Protein 5JBM (pdb70)

GO terms:
  GO:0000775 chromosome, centromeric region (C, IDA)
  GO:0000785 chromatin (C, IDA)
  GO:0005634 nucleus (C, IDA)
  GO:0042393 histone binding (F, IDA)
  GO:0033186 CAF-1 complex (C, IDA)
  GO:0006335 DNA replication-dependent chromatin assembly (P, IDA)
  GO:0006335 DNA replication-dependent chromatin assembly (P, IMP)
  GO:0005515 protein binding (F, IPI)
  GO:0006325 chromatin organization (P, IDA)

Radius of gyration: 12.55 Å; Cα contacts (8 Å, |Δi|>4): 98; chains: 1; bounding box: 32×25×36 Å

Structure (mmCIF, N/CA/C/O backbone):
data_5JBM
#
_entry.id   5JBM
#
_cell.length_a   58.850
_cell.length_b   58.850
_cell.length_c   97.929
_cell.angle_alpha   90.00
_cell.angle_beta   90.00
_cell.an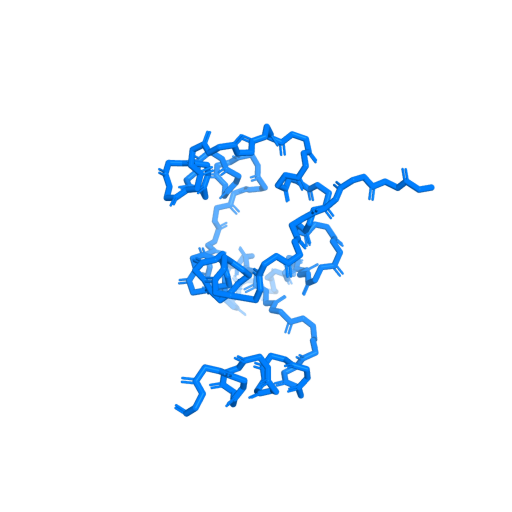gle_gamma   90.00
#
_symmetry.space_group_name_H-M   'P 41 2 2'
#
loop_
_entity.id
_entity.type
_entity.pdbx_description
1 polymer 'Chromatin assembly factor 1 subunit p90'
2 water water
#
loop_
_atom_site.group_PDB
_atom_site.id
_atom_site.type_symbol
_atom_site.label_atom_id
_atom_site.label_alt_id
_atom_site.label_comp_id
_atom_site.label_asym_id
_atom_site.label_entity_id
_atom_site.label_seq_id
_atom_site.pdbx_PDB_ins_code
_atom_site.Cartn_x
_atom_site.Cartn_y
_atom_site.Cartn_z
_atom_site.occupancy
_atom_site.B_iso_or_equiv
_atom_site.auth_seq_id
_atom_site.auth_comp_id
_atom_site.auth_asym_id
_atom_site.auth_atom_id
_atom_site.pdbx_PDB_model_num
ATOM 1 N N . GLN A 1 64 ? -20.829 14.944 -16.853 1.00 92.95 520 GLN A N 1
ATOM 2 C CA . GLN A 1 64 ? -21.477 13.828 -17.540 1.00 89.07 520 GLN A CA 1
ATOM 3 C C . GLN A 1 64 ? -20.512 12.657 -17.761 1.00 91.80 520 GLN A C 1
ATOM 4 O O . GLN A 1 64 ? -19.837 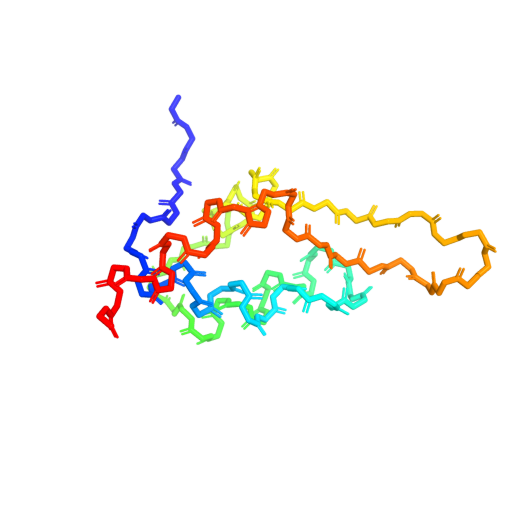12.596 -18.789 1.00 99.45 520 GLN A O 1
ATOM 6 N N . LYS A 1 65 ? -20.447 11.734 -16.795 1.00 85.83 521 LYS A N 1
ATOM 7 C CA . LYS A 1 65 ? -19.639 10.523 -16.924 1.00 66.88 521 LYS A CA 1
ATOM 8 C C . LYS A 1 65 ? -20.518 9.382 -17.429 1.00 68.08 521 LYS A C 1
ATOM 9 O O . LYS A 1 65 ? -21.610 9.153 -16.900 1.00 78.83 521 LYS A O 1
ATOM 15 N N . ALA A 1 66 ? -20.047 8.676 -18.458 1.00 55.28 522 ALA A N 1
ATOM 16 C CA . ALA A 1 66 ? -20.895 7.742 -19.193 1.00 52.12 522 ALA A CA 1
ATOM 17 C C . ALA A 1 66 ? -21.087 6.441 -18.423 1.00 43.48 522 ALA A C 1
ATOM 18 O O . ALA A 1 66 ? -20.119 5.846 -17.935 1.00 37.80 522 ALA A O 1
ATOM 20 N N . MET A 1 67 ? -22.334 5.976 -18.346 1.00 33.33 523 MET A N 1
ATOM 21 C CA . MET A 1 67 ? -22.664 4.823 -17.521 1.00 35.08 523 MET A CA 1
ATOM 22 C C . MET A 1 67 ? -23.610 3.875 -18.247 1.00 47.60 523 MET A C 1
ATOM 23 O O . MET A 1 67 ? -24.173 4.197 -19.295 1.00 44.77 523 MET A O 1
ATOM 28 N N . ILE A 1 68 ? -23.774 2.684 -17.663 1.00 19.57 524 ILE A N 1
ATOM 29 C CA . ILE A 1 68 ? -24.791 1.749 -18.118 1.00 18.23 524 ILE A CA 1
ATOM 30 C C . ILE A 1 68 ? -26.157 2.277 -17.721 1.00 27.44 524 ILE A C 1
ATOM 31 O O . ILE A 1 68 ? -26.349 2.767 -16.600 1.00 34.12 524 ILE A O 1
ATOM 36 N N . THR A 1 69 ? -27.123 2.168 -18.634 1.00 28.50 525 THR A N 1
ATOM 37 C CA . THR A 1 69 ? -28.463 2.648 -18.338 1.00 39.79 525 THR A CA 1
ATOM 38 C C . THR A 1 69 ? -29.525 1.602 -18.639 1.00 35.63 525 THR A C 1
ATOM 39 O O . THR A 1 69 ? -30.602 1.636 -18.037 1.00 33.43 525 THR A O 1
ATOM 43 N N . ASP A 1 70 ? -29.253 0.675 -19.549 1.00 37.93 526 ASP A N 1
ATOM 44 C CA . ASP A 1 70 ? -30.233 -0.371 -19.802 1.00 45.40 526 ASP A CA 1
ATOM 45 C C . ASP A 1 70 ? -30.511 -1.118 -18.506 1.00 33.24 526 ASP A C 1
ATOM 46 O O . ASP A 1 70 ? -29.593 -1.755 -17.960 1.00 30.75 526 ASP A O 1
ATOM 51 N N . PRO A 1 71 ? -31.739 -1.065 -17.976 1.00 30.61 527 PRO A N 1
ATOM 52 C CA . PRO A 1 71 ? -32.015 -1.749 -16.702 1.00 32.61 527 PRO A CA 1
ATOM 53 C C . PRO A 1 71 ? -31.592 -3.206 -16.700 1.00 39.22 527 PRO A C 1
ATOM 54 O O . PRO A 1 71 ? -30.878 -3.634 -15.784 1.00 31.67 527 PRO A O 1
ATOM 58 N N . MET A 1 72 ? -31.991 -3.974 -17.721 1.00 38.21 528 MET A N 1
ATOM 59 C CA . MET A 1 72 ? -31.602 -5.379 -17.788 1.00 33.75 528 MET A CA 1
ATOM 60 C C . MET A 1 72 ? -30.095 -5.545 -17.741 1.00 43.26 528 MET A C 1
ATOM 61 O O . MET A 1 72 ? -29.595 -6.531 -17.191 1.00 48.08 528 MET A O 1
ATOM 66 N N . ASP A 1 73 ? -29.357 -4.596 -18.306 1.00 53.42 529 ASP A N 1
ATOM 67 C CA . ASP A 1 73 ? -27.909 -4.646 -18.182 1.00 35.87 529 ASP A CA 1
ATOM 68 C C . ASP A 1 73 ? -27.473 -4.319 -16.758 1.00 51.03 529 ASP A C 1
ATOM 69 O O . ASP A 1 73 ? -26.592 -4.988 -16.202 1.00 39.56 529 ASP A O 1
ATOM 74 N N . LEU A 1 74 ? -28.090 -3.308 -16.142 1.00 28.33 530 LEU A N 1
ATOM 75 C CA . LEU A 1 74 ? -27.797 -2.999 -14.746 1.00 28.07 530 LEU A CA 1
ATOM 76 C C . LEU A 1 74 ? -28.023 -4.208 -13.852 1.00 25.99 530 LEU A C 1
ATOM 77 O O . LEU A 1 74 ? -27.188 -4.533 -13.001 1.00 31.04 530 LEU A O 1
ATOM 82 N N . LEU A 1 75 ? -29.150 -4.892 -14.032 1.00 44.53 531 LEU A N 1
ATOM 83 C CA . LEU A 1 75 ? -29.403 -6.090 -13.246 1.00 33.64 531 LEU A CA 1
ATOM 84 C C . LEU A 1 75 ? -28.299 -7.124 -13.447 1.00 32.12 531 LEU A C 1
ATOM 85 O O . LEU A 1 75 ? -27.776 -7.678 -12.472 1.00 42.80 531 LEU A O 1
ATOM 90 N N A ARG A 1 76 ? -27.919 -7.386 -14.707 0.50 43.02 532 ARG A N 1
ATOM 91 N N B ARG A 1 76 ? -27.924 -7.393 -14.707 0.50 35.36 532 ARG A N 1
ATOM 92 C CA A ARG A 1 76 ? -26.850 -8.352 -14.965 0.50 44.05 532 ARG A CA 1
ATOM 93 C CA B ARG A 1 76 ? -26.850 -8.353 -14.955 0.50 40.80 532 ARG A CA 1
ATOM 94 C C A ARG A 1 76 ? -25.535 -7.910 -14.336 0.50 43.91 532 ARG A C 1
ATOM 95 C C B ARG A 1 76 ? -25.553 -7.909 -14.290 0.50 35.37 532 ARG A C 1
ATOM 96 O O A ARG A 1 76 ? -24.734 -8.750 -13.903 0.50 32.89 532 ARG A O 1
ATOM 97 O O B ARG A 1 76 ? -24.785 -8.738 -13.783 0.50 42.83 532 ARG A O 1
ATOM 112 N N . LEU A 1 77 ? -25.300 -6.600 -14.272 1.00 22.64 533 LEU A N 1
ATOM 113 C CA . LEU A 1 77 ? -24.135 -6.084 -13.568 1.00 25.82 533 LEU A CA 1
ATOM 114 C C . LEU A 1 77 ? -24.236 -6.374 -12.082 1.00 36.66 533 LEU A C 1
ATOM 115 O O . LEU A 1 77 ? -23.320 -6.952 -11.488 1.00 29.83 533 LEU A O 1
ATOM 120 N N . PHE A 1 78 ? -25.362 -6.003 -11.472 1.00 23.74 534 PHE A N 1
ATOM 121 C CA . PHE A 1 78 ? -25.497 -6.120 -10.024 1.00 26.24 534 PHE A CA 1
ATOM 122 C C . PHE A 1 78 ? -25.287 -7.554 -9.565 1.00 27.49 534 PHE A C 1
ATOM 123 O O . PHE A 1 78 ? -24.446 -7.815 -8.703 1.00 27.83 534 PHE A O 1
ATOM 131 N N . ASP A 1 79 ? -26.006 -8.508 -10.161 1.00 46.31 535 ASP A N 1
ATOM 132 C CA . ASP A 1 79 ? -25.865 -9.906 -9.761 1.00 47.92 535 ASP A CA 1
ATOM 133 C C . ASP A 1 79 ? -24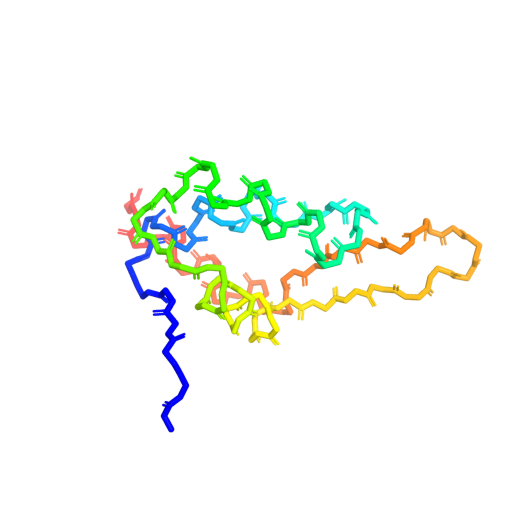.423 -10.405 -9.834 1.00 56.84 535 ASP A C 1
ATOM 134 O O . ASP A 1 79 ? -24.155 -11.534 -9.417 1.00 63.09 535 ASP A O 1
ATOM 139 N N . GLY A 1 80 ? -23.496 -9.606 -10.352 1.00 49.49 536 GLY A N 1
ATOM 140 C CA . GLY A 1 80 ? -22.114 -10.022 -10.438 1.00 30.87 536 GLY A CA 1
ATOM 141 C C . GLY A 1 80 ? -21.204 -9.149 -9.604 1.00 32.92 536 GLY A C 1
ATOM 142 O O . GLY A 1 80 ? -20.091 -9.555 -9.250 1.00 37.60 536 GLY A O 1
ATOM 143 N N . VAL A 1 81 ? -21.662 -7.937 -9.284 1.00 34.17 537 VAL A N 1
ATOM 144 C CA . VAL A 1 81 ? -20.931 -7.101 -8.337 1.00 41.15 537 VAL A CA 1
ATOM 145 C C . VAL A 1 81 ? -21.258 -7.497 -6.906 1.00 44.33 537 VAL A C 1
ATOM 146 O O . VAL A 1 81 ? -20.357 -7.787 -6.113 1.00 41.23 537 VAL A O 1
ATOM 150 N N . GLN A 1 82 ? -22.546 -7.513 -6.563 1.00 32.39 538 GLN A N 1
ATOM 151 C CA . GLN A 1 82 ? -22.980 -7.817 -5.209 1.00 52.13 538 GLN A CA 1
ATOM 152 C C . GLN A 1 82 ? -22.294 -9.069 -4.705 1.00 36.66 538 GLN A C 1
ATOM 153 O O . GLN A 1 82 ? -22.334 -10.113 -5.365 1.00 38.86 538 GLN A O 1
ATOM 159 N N . ASP A 1 83 ? -21.623 -8.930 -3.562 1.00 36.36 539 ASP A N 1
ATOM 160 C CA . ASP A 1 83 ? -20.920 -9.951 -2.788 1.00 38.85 539 ASP A CA 1
ATOM 161 C C . ASP A 1 83 ? -19.555 -10.317 -3.364 1.00 42.39 539 ASP A C 1
ATOM 162 O O . ASP A 1 83 ? -18.835 -11.089 -2.727 1.00 54.58 539 ASP A O 1
ATOM 167 N N . SER A 1 84 ? -19.166 -9.799 -4.523 1.00 38.09 540 SER A N 1
ATOM 168 C CA . SER A 1 84 ? -17.846 -10.103 -5.052 1.00 42.54 540 SER A CA 1
ATOM 169 C C . SER A 1 84 ? -16.795 -9.581 -4.089 1.00 31.11 5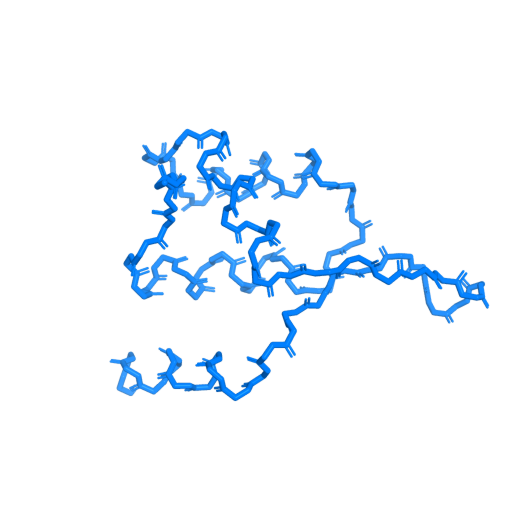40 SER A C 1
ATOM 170 O O . SER A 1 84 ? -16.903 -8.458 -3.591 1.00 42.20 540 SER A O 1
ATOM 173 N N . THR A 1 85 ? -15.785 -10.392 -3.809 1.00 41.07 541 THR A N 1
ATOM 174 C CA . THR A 1 85 ? -14.715 -9.910 -2.949 1.00 33.69 541 THR A CA 1
ATOM 175 C C . THR A 1 85 ? -13.560 -9.314 -3.738 1.00 33.96 541 THR A C 1
ATOM 176 O O . THR A 1 85 ? -12.690 -8.668 -3.146 1.00 44.70 541 THR A O 1
ATOM 180 N N . PHE A 1 86 ? -13.555 -9.491 -5.054 1.00 31.03 542 PHE A N 1
ATOM 181 C CA . PHE A 1 86 ? -12.426 -9.128 -5.892 1.00 31.55 542 PHE A CA 1
ATOM 182 C C . PHE A 1 86 ? -12.230 -7.622 -5.944 1.00 33.85 542 PHE A C 1
ATOM 183 O O . PHE A 1 86 ? -13.142 -6.838 -5.675 1.00 36.43 542 PHE A O 1
ATOM 191 N N . SER A 1 87 ? -11.021 -7.226 -6.333 1.00 27.26 543 SER A N 1
ATOM 192 C CA . SER A 1 87 ? -10.719 -5.822 -6.531 1.00 24.46 543 SER A CA 1
ATOM 193 C C . SER A 1 87 ? -11.684 -5.228 -7.547 1.00 23.04 543 SER A C 1
ATOM 194 O O . SER A 1 87 ? -12.383 -5.943 -8.263 1.00 24.40 543 SER A O 1
ATOM 197 N N . LEU A 1 88 ? -11.725 -3.895 -7.609 1.00 18.41 544 LEU A N 1
ATOM 198 C CA . LEU A 1 88 ? -12.485 -3.252 -8.678 1.00 25.72 544 LEU A CA 1
ATOM 199 C C . LEU A 1 88 ? -12.044 -3.780 -10.035 1.00 15.92 544 LEU A C 1
ATOM 200 O O . LEU A 1 88 ? -12.869 -4.243 -10.831 1.00 27.48 544 LEU A O 1
ATOM 205 N N . GLY A 1 89 ? -10.738 -3.756 -10.296 1.00 33.24 545 GLY A N 1
ATOM 206 C CA . GLY A 1 89 ? -10.212 -4.192 -11.576 1.00 25.04 545 GLY A CA 1
ATOM 207 C C . GLY A 1 89 ? -10.790 -5.516 -12.024 1.00 41.19 545 GLY A C 1
ATOM 208 O O . GLY A 1 89 ? -11.410 -5.603 -13.087 1.00 39.06 545 GLY A O 1
ATOM 209 N N . THR A 1 90 ? -10.628 -6.543 -11.187 1.00 21.08 546 THR A N 1
ATOM 210 C CA . THR A 1 90 ? -11.164 -7.860 -11.508 1.00 25.15 546 THR A CA 1
ATOM 211 C C . THR A 1 90 ? -12.674 -7.819 -11.662 1.00 30.83 546 THR A C 1
ATOM 212 O O . THR A 1 90 ? -13.238 -8.504 -12.522 1.00 30.59 546 THR A O 1
ATOM 216 N N . VAL A 1 91 ? -13.348 -7.017 -10.844 1.00 16.35 547 VAL A N 1
ATOM 217 C CA . VAL A 1 91 ? -14.805 -7.022 -10.861 1.00 16.54 547 VAL A CA 1
ATOM 218 C C . VAL A 1 91 ? -15.323 -6.411 -12.155 1.00 15.10 547 VAL A C 1
ATOM 219 O O . VAL A 1 91 ? -16.342 -6.854 -12.708 1.00 20.53 547 VAL A O 1
ATOM 223 N N . THR A 1 92 ? -14.615 -5.400 -12.668 1.00 19.72 548 THR A N 1
ATOM 224 C CA . THR A 1 92 ? -14.877 -4.838 -13.982 1.00 26.04 548 THR A CA 1
ATOM 225 C C . THR A 1 92 ? -14.694 -5.902 -15.060 1.00 29.73 548 THR A C 1
ATOM 226 O O . THR A 1 92 ? -15.671 -6.323 -15.687 1.00 24.37 548 THR A O 1
ATOM 230 N N . GLU A 1 93 ? -13.448 -6.352 -15.258 1.00 28.90 549 GLU A N 1
ATOM 231 C CA . GLU A 1 93 ? -13.131 -7.381 -16.246 1.00 27.95 549 GLU A CA 1
ATOM 232 C C . GLU A 1 93 ? -14.201 -8.453 -16.313 1.00 29.11 549 GLU A C 1
ATOM 233 O O . GLU A 1 93 ? -14.627 -8.855 -17.400 1.00 26.99 549 GLU A O 1
ATOM 239 N N . ILE A 1 94 ? -14.660 -8.923 -15.154 1.00 30.77 550 ILE A N 1
ATOM 240 C CA . ILE A 1 94 ? -15.679 -9.964 -15.152 1.00 20.80 550 ILE A CA 1
ATOM 241 C C . ILE A 1 94 ? -16.987 -9.431 -15.716 1.00 27.14 550 ILE A C 1
ATOM 242 O O . ILE A 1 94 ? -17.680 -10.120 -16.479 1.00 25.11 550 ILE A O 1
ATOM 247 N N . ALA A 1 95 ? -17.347 -8.201 -15.353 1.00 31.68 551 ALA A N 1
ATOM 248 C CA . ALA A 1 95 ? -18.603 -7.639 -15.828 1.00 37.36 551 ALA A CA 1
ATOM 249 C C . ALA A 1 95 ? -18.573 -7.456 -17.332 1.00 40.47 551 ALA A C 1
ATOM 250 O O . ALA A 1 95 ? -19.548 -7.775 -18.025 1.00 35.79 551 ALA A O 1
ATOM 252 N N . GLN A 1 96 ? -17.453 -6.962 -17.859 1.00 40.69 552 GLN A N 1
ATOM 253 C CA . GLN A 1 96 ? -17.370 -6.725 -19.290 1.00 49.73 552 GLN A CA 1
ATOM 254 C C . GLN A 1 96 ? -17.610 -8.002 -20.076 1.00 56.38 552 GLN A C 1
ATOM 255 O O . GLN A 1 96 ? -18.254 -7.975 -21.128 1.00 41.70 552 GLN A O 1
ATOM 261 N N . LYS A 1 97 ? -17.108 -9.132 -19.582 1.00 31.40 553 LYS A N 1
ATOM 262 C CA . LYS A 1 97 ? -17.413 -10.396 -20.233 1.00 38.21 553 LYS A CA 1
ATOM 263 C C . LYS A 1 97 ? -18.916 -10.557 -20.422 1.00 44.43 553 LYS A C 1
ATOM 264 O O . LYS A 1 97 ? -19.387 -10.825 -21.531 1.00 32.53 553 LYS A O 1
ATOM 270 N N . ASN A 1 98 ? -19.691 -10.350 -19.357 1.00 48.95 554 ASN A N 1
ATOM 271 C CA . ASN A 1 98 ? -21.139 -10.492 -19.455 1.00 53.38 554 ASN A CA 1
ATOM 272 C C . ASN A 1 98 ? -21.799 -9.348 -20.205 1.00 50.35 554 ASN A C 1
ATOM 273 O O . ASN A 1 98 ? -22.952 -9.491 -20.625 1.00 42.30 554 ASN A O 1
ATOM 278 N N . LEU A 1 99 ? -21.103 -8.223 -20.369 1.00 30.23 555 LEU A N 1
ATOM 279 C CA . LEU A 1 99 ? -21.631 -7.034 -21.042 1.00 45.10 555 LEU A CA 1
ATOM 280 C C . LEU A 1 99 ? -20.581 -6.513 -22.011 1.00 32.55 555 LEU A C 1
ATOM 281 O O . LEU A 1 99 ? -19.964 -5.471 -21.776 1.00 44.32 555 LEU A O 1
ATOM 286 N N . PRO A 1 100 ? -20.360 -7.214 -23.126 1.00 25.21 556 PRO A N 1
ATOM 287 C CA . PRO A 1 100 ? -19.182 -6.914 -23.954 1.00 21.76 556 PRO A CA 1
ATOM 288 C C . PRO A 1 100 ? -19.278 -5.609 -24.704 1.00 27.88 556 PRO A C 1
ATOM 289 O O . PRO A 1 100 ? -18.248 -5.123 -25.193 1.00 16.36 556 PRO A O 1
ATOM 293 N N . GLN A 1 101 ? -20.471 -5.023 -24.809 1.00 34.33 557 GLN A N 1
ATOM 294 C CA . GLN A 1 101 ? -20.614 -3.837 -25.637 1.00 37.96 557 GLN A CA 1
ATOM 295 C C . GLN A 1 101 ? -19.977 -2.623 -24.985 1.00 22.96 557 GLN A C 1
ATOM 296 O O . GLN A 1 101 ? -19.554 -1.701 -25.692 1.00 24.46 557 GLN A O 1
ATOM 302 N N . TYR A 1 102 ? -19.877 -2.603 -23.659 1.00 11.91 558 TYR A N 1
ATOM 303 C CA . TYR A 1 102 ? -19.414 -1.407 -22.966 1.00 21.73 558 TYR A CA 1
ATOM 304 C C . TYR A 1 102 ? -17.904 -1.449 -22.809 1.00 21.16 558 TYR A C 1
ATOM 305 O O . TYR A 1 102 ? -17.284 -2.509 -22.922 1.00 14.00 558 TYR A O 1
ATOM 314 N N . ASN A 1 103 ? -17.310 -0.279 -22.573 1.00 26.58 559 ASN A N 1
ATOM 315 C CA . ASN A 1 103 ? -15.875 -0.178 -22.353 1.00 38.16 559 ASN A CA 1
ATOM 316 C C . ASN A 1 103 ? -15.630 -0.091 -20.866 1.00 38.05 559 ASN A C 1
ATOM 317 O O . ASN A 1 103 ? -16.447 0.469 -20.138 1.00 35.00 559 ASN A O 1
ATOM 322 N N . LYS A 1 104 ? -14.488 -0.630 -20.427 1.00 24.47 560 LYS A N 1
ATOM 323 C CA . LYS A 1 104 ? -14.253 -0.828 -18.992 1.00 33.80 560 LYS A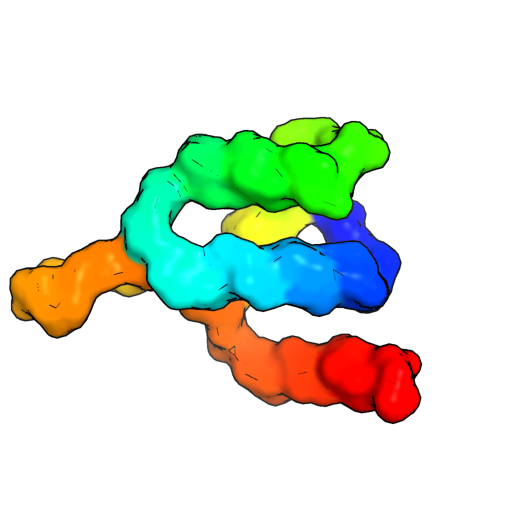 CA 1
ATOM 324 C C . LYS A 1 104 ? -14.540 0.441 -18.199 1.00 25.85 560 LYS A C 1
ATOM 325 O O . LYS A 1 104 ? -15.306 0.416 -17.236 1.00 25.50 560 LYS A O 1
ATOM 331 N N . GLN A 1 105 ? -13.982 1.569 -18.636 1.00 25.77 561 GLN A N 1
ATOM 332 C CA . GLN A 1 105 ? -14.210 2.843 -17.965 1.00 22.37 561 GLN A CA 1
ATOM 333 C C . GLN A 1 105 ? -15.681 3.109 -17.696 1.00 25.15 561 GLN A C 1
ATOM 334 O O . GLN A 1 105 ? -16.037 3.620 -16.631 1.00 30.99 561 GLN A O 1
ATOM 340 N N . THR A 1 106 ? -16.555 2.792 -18.647 1.00 28.00 562 THR A N 1
ATOM 341 C CA . THR A 1 106 ? -17.978 2.982 -18.389 1.00 30.73 562 THR A CA 1
ATOM 342 C C . THR A 1 106 ? -18.458 2.041 -17.301 1.00 28.31 562 THR A C 1
ATOM 343 O O . THR A 1 106 ? -19.199 2.442 -16.398 1.00 33.35 562 THR A O 1
ATOM 347 N N . ILE A 1 107 ? -18.052 0.777 -17.377 1.00 26.87 563 ILE A N 1
ATOM 348 C CA . ILE A 1 107 ? -18.399 -0.171 -16.328 1.00 29.35 563 ILE A CA 1
ATOM 349 C C . ILE A 1 107 ? -17.870 0.311 -14.987 1.00 19.48 563 ILE A C 1
ATOM 350 O O . ILE A 1 107 ? -18.610 0.378 -14.001 1.00 25.89 563 ILE A O 1
ATOM 355 N N . LYS A 1 108 ? -16.578 0.650 -14.931 1.00 24.40 564 LYS A N 1
ATOM 356 C CA . LYS A 1 108 ? -16.011 1.218 -13.715 1.00 37.75 564 LYS A CA 1
ATOM 357 C C . LYS A 1 108 ? -16.836 2.400 -13.236 1.00 21.20 564 LYS A C 1
ATOM 358 O O . LYS A 1 108 ? -17.283 2.425 -12.090 1.00 23.05 564 LYS A O 1
ATOM 364 N N . ASN A 1 109 ? -17.071 3.380 -14.112 1.00 33.28 565 ASN A N 1
ATOM 365 C CA . ASN A 1 109 ? -17.945 4.498 -13.759 1.00 25.78 565 ASN A CA 1
ATOM 366 C C . ASN A 1 109 ? -19.249 4.016 -13.140 1.00 40.16 565 ASN A C 1
ATOM 367 O O . ASN A 1 109 ? -19.708 4.564 -12.131 1.00 28.87 565 ASN A O 1
ATOM 372 N N . THR A 1 110 ? -19.860 2.988 -13.735 1.00 31.37 566 THR A N 1
ATOM 373 C CA . THR A 1 110 ? -21.136 2.491 -13.233 1.00 27.14 566 THR A CA 1
ATOM 374 C C . THR A 1 110 ? -20.978 1.863 -11.866 1.00 44.75 566 THR A C 1
ATOM 375 O O . THR A 1 110 ? -21.804 2.088 -10.979 1.00 29.70 566 THR A O 1
ATOM 379 N N . ILE A 1 111 ? -19.934 1.057 -11.686 1.00 33.87 567 ILE A N 1
ATOM 380 C CA . ILE A 1 111 ? -19.698 0.405 -10.399 1.00 21.60 567 ILE A CA 1
ATOM 381 C C . ILE A 1 111 ? -19.476 1.448 -9.311 1.00 39.55 567 ILE A C 1
ATOM 382 O O . ILE A 1 111 ? -20.189 1.476 -8.305 1.00 39.76 567 ILE A O 1
ATOM 387 N N . LYS A 1 112 ? -18.501 2.342 -9.513 1.00 39.05 568 LYS A N 1
ATOM 388 C CA . LYS A 1 112 ? -18.282 3.446 -8.586 1.00 46.36 568 LYS A CA 1
ATOM 389 C C . LYS A 1 112 ? -19.565 4.194 -8.250 1.00 29.16 568 LYS A C 1
ATOM 390 O O . LYS A 1 112 ? -19.656 4.808 -7.183 1.00 39.94 568 LYS A O 1
ATOM 396 N N . GLU A 1 113 ? -20.562 4.160 -9.127 1.00 48.15 569 GLU A N 1
ATOM 397 C CA . GLU A 1 113 ? -21.801 4.874 -8.856 1.00 40.44 569 GLU A CA 1
ATOM 398 C C . GLU A 1 113 ? -22.685 4.124 -7.870 1.00 34.83 569 GLU A C 1
ATOM 399 O O . GLU A 1 113 ? -23.162 4.700 -6.887 1.00 46.33 569 GLU A O 1
ATOM 405 N N . TYR A 1 114 ? -22.923 2.844 -8.122 1.00 55.78 570 TYR A N 1
ATOM 406 C CA . TYR A 1 114 ? -23.981 2.109 -7.449 1.00 50.06 570 TYR A CA 1
ATOM 407 C C . TYR A 1 114 ? -23.490 1.221 -6.316 1.00 53.31 570 TYR A C 1
ATOM 408 O O . TYR A 1 114 ? -24.323 0.619 -5.629 1.00 55.28 570 TYR A O 1
ATOM 417 N N . ALA A 1 115 ? -22.178 1.113 -6.110 1.00 47.84 571 ALA A N 1
ATOM 418 C CA . ALA A 1 115 ? -21.626 0.092 -5.232 1.00 46.33 571 ALA A CA 1
ATOM 419 C C . ALA A 1 115 ? -20.502 0.665 -4.373 1.00 36.23 571 ALA A C 1
ATOM 420 O O . ALA A 1 115 ? -20.039 1.798 -4.568 1.00 32.43 571 ALA A O 1
ATOM 422 N N . ILE A 1 116 ? -20.052 -0.160 -3.430 1.00 36.74 572 ILE A N 1
ATOM 423 C CA . ILE A 1 116 ? -19.181 0.257 -2.337 1.00 36.06 572 ILE A CA 1
ATOM 424 C C . ILE A 1 116 ? -18.470 -0.989 -1.835 1.00 35.58 572 ILE A C 1
ATOM 425 O O . ILE A 1 116 ? -19.091 -2.048 -1.691 1.00 41.50 572 ILE A O 1
ATOM 430 N N . ARG A 1 117 ? -17.166 -0.874 -1.582 1.00 42.12 573 ARG A N 1
ATOM 431 C CA . ARG A 1 117 ? -16.385 -2.004 -1.088 1.00 52.73 573 ARG A CA 1
ATOM 432 C C . ARG A 1 117 ? -16.222 -1.897 0.428 1.00 44.30 573 ARG A C 1
ATOM 433 O O . ARG A 1 117 ? -15.597 -0.955 0.931 1.00 49.42 573 ARG A O 1
ATOM 441 N N . SER A 1 118 ? -16.773 -2.867 1.152 1.00 56.59 574 SER A N 1
ATOM 442 C CA . SER A 1 118 ? -16.642 -2.873 2.601 1.00 61.20 574 SER A CA 1
ATOM 443 C C . SER A 1 118 ? -15.171 -2.934 3.011 1.00 62.76 574 SER A C 1
ATOM 444 O O . SER A 1 118 ? -14.296 -3.326 2.237 1.00 60.57 574 SER A O 1
ATOM 447 N N . SER A 1 119 ? -14.904 -2.522 4.249 1.00 67.03 575 SER A N 1
ATOM 448 C CA . SER A 1 119 ? -13.590 -2.660 4.873 1.00 70.27 575 SER A CA 1
ATOM 449 C C . SER A 1 119 ? -13.720 -3.719 5.955 1.00 75.86 575 SER A C 1
ATOM 450 O O . SER A 1 119 ? -14.208 -3.436 7.051 1.00 80.07 575 SER A O 1
ATOM 453 N N . GLY A 1 120 ? -13.288 -4.937 5.646 1.00 89.23 576 GLY A N 1
ATOM 454 C CA . GLY A 1 120 ? -13.450 -6.036 6.577 1.00 94.56 576 GLY A CA 1
ATOM 455 C C . GLY A 1 120 ? -12.747 -5.820 7.904 1.00 90.64 576 GLY A C 1
ATOM 456 O O . GLY A 1 120 ? -11.519 -5.710 7.942 1.00 107.66 576 GLY A O 1
ATOM 457 N N . LYS A 1 121 ? -13.507 -5.743 9.002 1.00 116.06 577 LYS A N 1
ATOM 458 C CA . LYS A 1 121 ? -12.912 -5.777 10.336 1.00 127.20 577 LYS A CA 1
ATOM 459 C C . LYS A 1 121 ? -12.497 -7.211 10.639 1.00 131.88 577 LYS A C 1
ATOM 460 O O . LYS A 1 121 ? -12.964 -7.810 11.616 1.00 120.08 577 LYS A O 1
ATOM 466 N N . GLY A 1 122 ? -11.628 -7.768 9.800 1.00 154.11 578 GLY A N 1
ATOM 467 C CA . GLY A 1 122 ? -11.400 -9.196 9.775 1.00 159.83 578 GLY A CA 1
ATOM 468 C C . GLY A 1 122 ? -12.441 -9.896 8.920 1.00 145.94 578 GLY A C 1
ATOM 469 O O . GLY A 1 122 ? -12.168 -10.284 7.777 1.00 136.96 578 GLY A O 1
ATOM 470 N N . ASP A 1 123 ? -13.652 -10.024 9.460 1.00 191.15 579 ASP A N 1
ATOM 471 C CA . ASP A 1 123 ? -14.740 -10.757 8.814 1.00 195.91 579 ASP A CA 1
ATOM 472 C C . ASP A 1 123 ? -15.968 -9.878 8.556 1.00 185.66 579 ASP A C 1
ATOM 473 O O . ASP A 1 123 ? -16.358 -9.080 9.414 1.00 181.13 579 ASP A O 1
ATOM 478 N N . LEU A 1 124 ? -16.573 -10.012 7.376 1.00 148.52 580 LEU A N 1
ATOM 479 C CA . LEU A 1 124 ? -16.058 -10.860 6.305 1.00 159.03 580 LEU A CA 1
ATOM 480 C C . LEU A 1 124 ? -15.125 -9.983 5.456 1.00 139.52 580 LEU A C 1
ATOM 481 O O . LEU A 1 124 ? -15.138 -8.760 5.616 1.00 133.73 580 LEU A O 1
ATOM 486 N N . PRO A 1 125 ? -14.300 -10.584 4.591 1.00 121.26 581 PRO A N 1
ATOM 487 C CA . PRO A 1 125 ? -13.364 -9.782 3.794 1.00 102.98 581 PRO A CA 1
ATOM 488 C C . PRO A 1 125 ? -14.089 -8.736 2.957 1.00 99.92 581 PRO A C 1
ATOM 489 O O . PRO A 1 125 ? -15.319 -8.691 2.867 1.00 105.79 581 PRO A O 1
ATOM 493 N N . ARG A 1 126 ? -13.288 -7.880 2.326 1.00 67.17 582 ARG A N 1
ATOM 494 C CA . ARG A 1 126 ? -13.827 -6.744 1.592 1.00 66.01 582 ARG A CA 1
ATOM 495 C C . ARG A 1 126 ? -14.717 -7.171 0.429 1.00 59.07 582 ARG A C 1
ATOM 496 O O . ARG A 1 126 ? -14.224 -7.629 -0.607 1.00 65.58 582 ARG A O 1
ATOM 504 N N . LYS A 1 127 ? -16.028 -7.019 0.583 1.00 59.65 583 LYS A N 1
ATOM 505 C CA . LYS A 1 127 ? -16.974 -7.350 -0.466 1.00 57.37 583 LYS A CA 1
ATOM 506 C C . LYS A 1 127 ? -17.708 -6.092 -0.907 1.00 54.68 583 LYS A C 1
ATOM 507 O O . LYS A 1 127 ? -17.746 -5.087 -0.192 1.00 55.36 583 LYS A O 1
ATOM 513 N N . TRP A 1 128 ? -18.273 -6.161 -2.110 1.00 31.58 584 TRP A N 1
ATOM 514 C CA . TRP A 1 128 ? -19.039 -5.070 -2.689 1.00 31.14 584 TRP A CA 1
ATOM 515 C C . TRP A 1 128 ? -20.510 -5.231 -2.346 1.00 32.23 584 TRP A C 1
ATOM 516 O O . TRP A 1 128 ? -21.019 -6.350 -2.263 1.00 33.84 584 TRP A O 1
ATOM 527 N N . VAL A 1 129 ? -21.199 -4.107 -2.148 1.00 41.98 585 VAL A N 1
ATOM 528 C CA . VAL A 1 129 ? -22.650 -4.124 -1.984 1.00 37.67 585 VAL A CA 1
ATOM 529 C C . VAL A 1 129 ? -23.239 -2.962 -2.764 1.00 44.75 585 VAL A C 1
ATOM 530 O O . VAL A 1 129 ? -22.618 -1.905 -2.901 1.00 31.96 585 VAL A O 1
ATOM 534 N N . ILE A 1 130 ? -24.443 -3.163 -3.287 1.00 43.90 586 ILE A N 1
ATOM 535 C CA . ILE A 1 130 ? -25.156 -2.074 -3.938 1.00 36.19 586 ILE A CA 1
ATOM 536 C C . ILE A 1 130 ? -25.776 -1.215 -2.846 1.00 34.85 586 ILE A C 1
ATOM 537 O O . ILE A 1 130 ? -26.511 -1.716 -1.993 1.00 42.79 586 ILE A O 1
ATOM 542 N N . LYS A 1 131 ? -25.473 0.083 -2.871 1.00 45.93 587 LYS A N 1
ATOM 543 C CA . LYS A 1 131 ? -25.792 0.956 -1.747 1.00 58.20 587 LYS A CA 1
ATOM 544 C C . LYS A 1 131 ? -27.299 1.082 -1.535 1.00 42.95 587 LYS A C 1
ATOM 545 O O . LYS A 1 131 ? -27.758 1.127 -0.391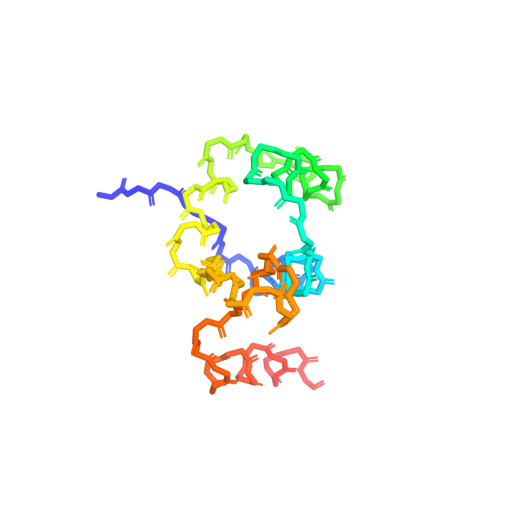 1.00 44.45 587 LYS A O 1
ATOM 551 N N . ASP A 1 132 ? -28.085 1.125 -2.615 1.00 37.39 588 ASP A N 1
ATOM 552 C CA . ASP A 1 132 ? -29.523 1.426 -2.560 1.00 39.70 588 ASP A CA 1
ATOM 553 C C . ASP A 1 132 ? -30.317 0.160 -2.884 1.00 41.34 588 ASP A C 1
ATOM 554 O O . ASP A 1 132 ? -30.700 -0.071 -4.032 1.00 41.70 588 ASP A O 1
ATOM 559 N N . ALA A 1 133 ? -30.595 -0.645 -1.855 1.00 42.68 589 ALA A N 1
ATOM 560 C CA . ALA A 1 133 ? -31.358 -1.870 -2.066 1.00 44.84 589 ALA A CA 1
ATOM 561 C C . ALA A 1 133 ? -32.748 -1.569 -2.592 1.00 47.26 589 ALA A C 1
ATOM 562 O O . ALA A 1 133 ? -33.352 -2.409 -3.268 1.00 48.85 589 ALA A O 1
ATOM 564 N N . GLN A 1 134 ? -33.261 -0.378 -2.295 1.00 52.07 590 GLN A N 1
ATOM 565 C CA . GLN A 1 134 ? -34.546 0.074 -2.803 1.00 51.82 590 GLN A CA 1
ATOM 566 C C . GLN A 1 134 ? -34.508 0.116 -4.320 1.00 49.14 590 GLN A C 1
ATOM 567 O O . GLN A 1 134 ? -35.115 -0.725 -4.996 1.00 50.62 590 GLN A O 1
ATOM 573 N N . ASN A 1 135 ? -33.780 1.099 -4.851 1.00 62.15 591 ASN A N 1
ATOM 574 C CA . ASN A 1 135 ? -33.645 1.261 -6.288 1.00 57.08 591 ASN A CA 1
ATOM 575 C C . ASN A 1 135 ? -33.456 -0.076 -6.986 1.00 54.44 591 ASN A C 1
ATOM 576 O O . ASN A 1 135 ? -34.190 -0.404 -7.921 1.00 48.90 591 ASN A O 1
ATOM 581 N N . TRP A 1 136 ? -32.502 -0.878 -6.513 1.00 44.70 592 TRP A N 1
ATOM 582 C CA . TRP A 1 136 ? -32.305 -2.210 -7.076 1.00 45.18 592 TRP A CA 1
ATOM 583 C C . TRP A 1 136 ? -33.628 -2.952 -7.208 1.00 48.35 592 TRP A C 1
ATOM 584 O O . TRP A 1 136 ? -33.937 -3.507 -8.266 1.00 49.30 592 TRP A O 1
ATOM 595 N N . GLU A 1 137 ? -34.442 -2.949 -6.153 1.00 72.33 593 GLU A N 1
ATOM 596 C CA . GLU A 1 137 ? -35.722 -3.644 -6.232 1.00 64.90 593 GLU A CA 1
ATOM 597 C C . GLU A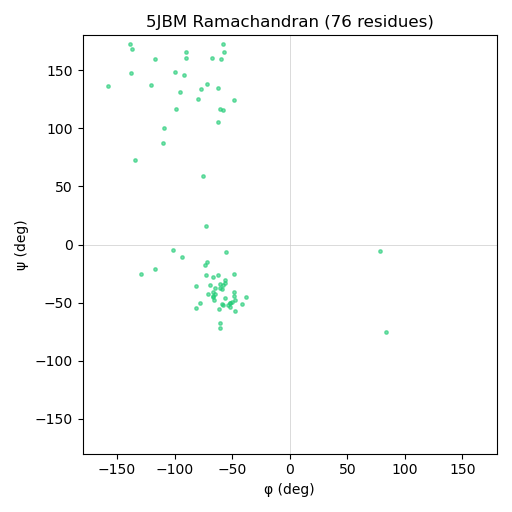 1 137 ? -36.616 -3.083 -7.335 1.00 66.02 593 GLU A C 1
ATOM 598 O O . GLU A 1 137 ? -37.372 -3.835 -7.958 1.00 70.76 593 GLU A O 1
ATOM 604 N N . ASN A 1 138 ? -36.548 -1.777 -7.600 1.00 86.26 594 ASN A N 1
ATOM 605 C CA . ASN A 1 138 ? -37.347 -1.214 -8.685 1.00 84.54 594 ASN A CA 1
ATOM 606 C C . ASN A 1 138 ? -36.891 -1.758 -10.026 1.00 86.19 594 ASN A C 1
ATOM 607 O O . ASN A 1 138 ? -37.711 -2.166 -10.856 1.00 77.54 594 ASN A O 1
ATOM 612 N N . LEU A 1 139 ? -35.580 -1.749 -10.263 1.00 61.88 595 LEU A N 1
ATOM 613 C CA . LEU A 1 139 ? -35.053 -2.331 -11.491 1.00 50.19 595 LEU A CA 1
ATOM 614 C C . LEU A 1 139 ? -35.448 -3.799 -11.634 1.00 60.52 595 LEU A C 1
ATOM 615 O O . LEU A 1 139 ? -35.694 -4.264 -12.754 1.00 53.56 595 LEU A O 1
ATOM 620 N N . ARG A 1 140 ? -35.522 -4.544 -10.524 1.00 53.40 596 ARG A N 1
ATOM 621 C CA . ARG A 1 140 ? -36.032 -5.909 -10.608 1.00 56.33 596 ARG A CA 1
ATOM 622 C C . ARG A 1 140 ? -37.508 -5.918 -10.974 1.00 68.23 596 ARG A C 1
ATOM 623 O O . ARG A 1 140 ? -37.988 -6.878 -11.589 1.00 62.49 596 ARG A O 1
ATOM 631 N N . ALA A 1 141 ? -38.236 -4.857 -10.617 1.00 62.30 597 ALA A N 1
ATOM 632 C CA . ALA A 1 141 ? -39.664 -4.795 -10.910 1.00 65.63 597 ALA A CA 1
ATOM 633 C C . ALA A 1 141 ? -39.924 -4.345 -12.345 1.00 65.26 597 ALA A C 1
ATOM 634 O O . ALA A 1 141 ? -40.868 -4.824 -12.980 1.00 68.13 597 ALA A O 1
ATOM 636 N N . ASN A 1 142 ? -39.099 -3.430 -12.866 1.00 90.41 598 ASN A N 1
ATOM 637 C CA . ASN A 1 142 ? -39.200 -3.037 -14.271 1.00 91.81 598 ASN A CA 1
ATOM 638 C C . ASN A 1 142 ? -39.071 -4.232 -15.206 1.00 78.65 598 ASN A C 1
ATOM 639 O O . ASN A 1 142 ? -39.656 -4.234 -16.296 1.00 79.72 598 ASN A O 1
ATOM 644 N N . ALA A 1 143 ? -38.317 -5.248 -14.805 1.00 90.76 599 ALA A N 1
ATOM 645 C CA . ALA A 1 143 ? -38.280 -6.504 -15.539 1.00 90.27 599 ALA A CA 1
ATOM 646 C C . ALA A 1 143 ? -39.574 -7.338 -15.376 1.00 83.84 599 ALA A C 1
ATOM 647 O O . ALA A 1 143 ? -39.527 -8.534 -15.705 1.00 85.96 599 ALA A O 1
ATOM 649 N N . ASN A 1 144 ? -40.662 -6.727 -14.897 1.00 113.50 600 ASN 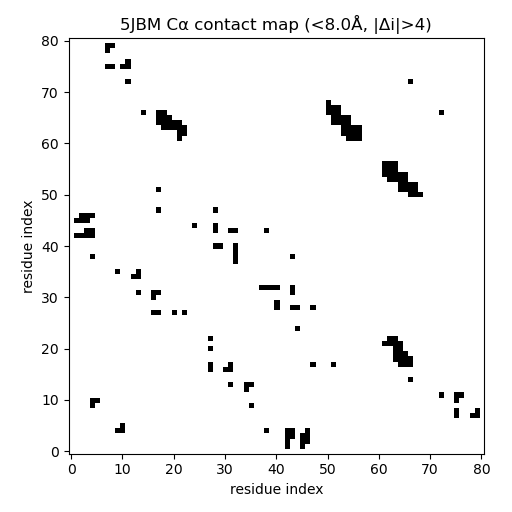A N 1
ATOM 650 C CA . ASN A 1 144 ? -41.960 -7.378 -14.676 1.00 108.47 600 ASN A CA 1
ATOM 651 C C . ASN A 1 144 ? -41.870 -8.479 -13.618 1.00 117.52 600 ASN A C 1
ATOM 652 O O . ASN A 1 144 ? -41.199 -9.494 -13.808 1.00 114.37 600 ASN A O 1
#

B-factor: mean 48.78, std 29.9, range [7.35, 210.13]

Secondary structure (DSSP, 8-state):
-------HHHHHHHHHHHTT--S-HHHHHHHHHHHSTTS-HHHHHHHHHHHEEE---SSSS-S-EEES-HHHHHHHHHHT-

Organism: Saccharomyces cerevisiae (strain ATCC 204508 / S288c) (NCBI:txid559292)

Nearest PDB structures (foldseek):
  5ejo-assembly1_A  TM=9.885E-01  e=2.094E-14  Saccharomyces cerevisiae S288C
  3cuo-assembly2_C  TM=4.792E-01  e=1.386E+00  unclassified
  4rgr-assembly1_A  TM=5.597E-01  e=2.720E+00  Acinetobacter baylyi ADP1
  5hli-assembly1_A  TM=4.418E-01  e=1.296E+00  Staphylococcus epidermidis
  4aih-assembly1_A  TM=4.442E-01  e=3.330E+00  Yersinia pseudotuberculosis YPIII

Solvent-accessible surface area: 5132 Å² total; per-residue (Å²): 165,111,69,54,1,106,66,52,80,8,7,18,123,4,2,108,42,3,49,80,18,61,102,53,39,41,57,4,1,113,84,10,41,173,100,4,99,125,48,86,103,95,14,0,48,16,0,2,114,70,52,7,96,70,38,76,33,178,66,126,76,79,108,54,17,50,12,129,69,71,137,38,29,90,71,22,115,64,107,49,131

InterPro domains:
  IPR021644 Chromatin assembly factor 1 p150 subunit, acidic region [PF11600] (129-263)
  IPR022043 Chromatin assembly factor 1 subunit A, dimerization domain [PF12253] (345-416)
  IPR048800 Chromatin assembly factor 1 subunit Cac1-like, C-terminal domain [PF21796] (530-586)

Foldseek 3Di:
DQAEDDDLVLVLLLQVQQFFDQDDLVVSLVVSCVVVVVDDSSRVSVHCVVFKDWDPDPVPPHTGIHGPCVPVNVVSVVVVD

Sequence (81 aa):
QKAMITDPMDLLRRLFDGVQDSTFSLGTVTEIAQKNLPQYNKQTIKNTIKEYAIRSSGKGDLPRKWVIKDAQNWENLRANAN